Protein AF-A0A9D9VBX8-F1 (afdb_monomer)

Secondary structure (DSSP, 8-state):
--HHHHHHHHHHHHHS-SSS------S-SSS--------S--SSPP--SEEEEEEEE-SS-EEEEEEE-STTHHHHHHHHHHHHHHHHHHHHTT--S-SSSSSPP------HHHHHHHHHHHHHGGGGTT-GGGGGT--S-HHHHHHHHHH-TTBTHHHHTT---

Structure (mmCIF, N/CA/C/O backbone):
data_AF-A0A9D9VBX8-F1
#
_entry.id   AF-A0A9D9VBX8-F1
#
loop_
_atom_site.group_PDB
_atom_site.id
_atom_site.type_symbol
_atom_site.label_atom_id
_atom_site.label_alt_id
_atom_site.label_comp_id
_atom_site.label_asym_id
_atom_site.label_entity_id
_atom_site.label_seq_id
_atom_site.pdbx_PDB_ins_code
_atom_site.Cartn_x
_atom_site.Cartn_y
_atom_site.Cartn_z
_atom_site.occupancy
_atom_site.B_iso_or_equiv
_atom_site.auth_seq_id
_atom_site.auth_comp_id
_atom_site.auth_asym_id
_atom_site.auth_atom_id
_atom_site.pdbx_PDB_model_num
ATOM 1 N N . MET A 1 1 ? 9.592 11.885 4.221 1.00 87.56 1 MET A N 1
ATOM 2 C CA . MET A 1 1 ? 9.246 10.572 4.773 1.00 87.56 1 MET A CA 1
ATOM 3 C C . MET A 1 1 ? 10.537 9.804 4.942 1.00 87.56 1 MET A C 1
ATOM 5 O O . MET A 1 1 ? 11.289 9.717 3.974 1.00 87.56 1 MET A O 1
ATOM 9 N N . ASP A 1 2 ? 10.828 9.349 6.150 1.00 92.25 2 ASP A N 1
ATOM 10 C CA . ASP A 1 2 ? 12.001 8.529 6.468 1.00 92.25 2 ASP A CA 1
ATOM 11 C C . ASP A 1 2 ? 11.622 7.046 6.664 1.00 92.25 2 ASP A C 1
ATOM 13 O O . ASP A 1 2 ? 10.473 6.652 6.462 1.00 92.25 2 ASP A O 1
ATOM 17 N N . ASP A 1 3 ? 12.593 6.194 6.999 1.00 91.50 3 ASP A N 1
ATOM 18 C CA . ASP A 1 3 ? 12.355 4.757 7.199 1.00 91.50 3 ASP A CA 1
ATOM 19 C C . ASP A 1 3 ? 11.462 4.466 8.411 1.00 91.50 3 ASP A C 1
ATOM 21 O O . ASP A 1 3 ? 10.695 3.505 8.387 1.00 91.50 3 ASP A O 1
ATOM 25 N N . GLU A 1 4 ? 11.503 5.302 9.451 1.00 91.25 4 GLU A N 1
ATOM 26 C CA . GLU A 1 4 ? 10.631 5.148 10.616 1.00 91.25 4 GLU A CA 1
ATOM 27 C C . GLU A 1 4 ? 9.171 5.400 10.229 1.00 91.25 4 GLU A C 1
ATOM 29 O O . GLU A 1 4 ? 8.286 4.655 10.649 1.00 91.25 4 GLU A O 1
ATOM 34 N N . ASP A 1 5 ? 8.918 6.384 9.366 1.00 93.56 5 ASP A N 1
ATOM 35 C CA . ASP A 1 5 ? 7.583 6.624 8.823 1.00 93.56 5 ASP A CA 1
ATOM 36 C C . ASP A 1 5 ? 7.080 5.433 7.993 1.00 93.56 5 ASP A C 1
ATOM 38 O O . ASP A 1 5 ? 5.912 5.058 8.086 1.00 93.56 5 ASP A O 1
ATOM 42 N N . ARG A 1 6 ? 7.954 4.802 7.195 1.00 93.88 6 ARG A N 1
ATOM 43 C CA . ARG A 1 6 ? 7.593 3.620 6.392 1.00 93.88 6 ARG A CA 1
ATOM 44 C C . ARG A 1 6 ? 7.280 2.418 7.277 1.00 93.88 6 ARG A C 1
ATOM 46 O O . ARG A 1 6 ? 6.248 1.776 7.083 1.00 93.88 6 ARG A O 1
ATOM 53 N N . ILE A 1 7 ? 8.118 2.156 8.282 1.00 92.19 7 ILE A N 1
ATOM 54 C CA . ILE A 1 7 ? 7.865 1.129 9.305 1.00 92.19 7 ILE A CA 1
ATOM 55 C C . ILE A 1 7 ? 6.531 1.409 9.988 1.00 92.19 7 ILE A C 1
ATOM 57 O O . ILE A 1 7 ? 5.706 0.508 10.143 1.00 92.19 7 ILE A O 1
ATOM 61 N N . ARG A 1 8 ? 6.288 2.671 10.350 1.00 91.62 8 ARG A N 1
ATOM 62 C CA . ARG A 1 8 ? 5.045 3.082 10.982 1.00 91.62 8 ARG A CA 1
ATOM 63 C C . ARG A 1 8 ? 3.836 2.832 10.087 1.00 91.62 8 ARG A C 1
ATOM 65 O O . ARG A 1 8 ? 2.837 2.306 10.566 1.00 91.62 8 ARG A O 1
ATOM 72 N N . PHE A 1 9 ? 3.921 3.174 8.807 1.00 94.94 9 PHE A N 1
ATOM 73 C CA . PHE A 1 9 ? 2.839 2.930 7.861 1.00 94.94 9 PHE A CA 1
ATOM 74 C C . PHE A 1 9 ? 2.513 1.437 7.755 1.00 94.94 9 PHE A C 1
ATOM 76 O O . PHE A 1 9 ? 1.346 1.059 7.827 1.00 94.94 9 PHE A O 1
ATOM 83 N N . ILE A 1 10 ? 3.530 0.576 7.637 1.00 93.50 10 ILE A N 1
ATOM 84 C CA . ILE A 1 10 ? 3.317 -0.873 7.522 1.00 93.50 10 ILE A CA 1
ATOM 85 C C . ILE A 1 10 ? 2.761 -1.455 8.825 1.00 93.50 10 ILE A C 1
ATOM 87 O O . ILE A 1 10 ? 1.826 -2.248 8.788 1.00 93.50 10 ILE A O 1
ATOM 91 N N . HIS A 1 11 ? 3.264 -1.016 9.978 1.00 90.69 11 HIS A N 1
ATOM 92 C CA . HIS A 1 11 ? 2.668 -1.326 11.279 1.00 90.69 11 HIS A CA 1
ATOM 93 C C . HIS A 1 11 ? 1.169 -0.979 11.298 1.00 90.69 11 HIS A C 1
ATOM 95 O O . HIS A 1 11 ? 0.328 -1.788 11.698 1.00 90.69 11 HIS A O 1
ATOM 101 N N . ASP A 1 12 ? 0.830 0.219 10.826 1.00 93.50 12 ASP A N 1
ATOM 102 C CA . ASP A 1 12 ? -0.525 0.756 10.812 1.00 93.50 12 ASP A CA 1
ATOM 103 C C . ASP A 1 12 ? -1.456 -0.012 9.849 1.00 93.50 12 ASP A C 1
ATOM 105 O O . ASP A 1 12 ? -2.651 -0.120 10.139 1.00 93.50 12 ASP A O 1
ATOM 109 N N . LEU A 1 13 ? -0.932 -0.645 8.783 1.00 94.69 13 LEU A N 1
ATOM 110 C CA . LEU A 1 13 ? -1.700 -1.580 7.941 1.00 94.69 13 LEU A CA 1
ATOM 111 C C . LEU A 1 13 ? -2.291 -2.729 8.760 1.00 94.69 13 LEU A C 1
ATOM 113 O O . LEU A 1 13 ? -3.426 -3.134 8.526 1.00 94.69 13 LEU A O 1
ATOM 117 N N . TYR A 1 14 ? -1.543 -3.252 9.728 1.00 90.44 14 TYR A N 1
ATOM 118 C CA . TYR A 1 14 ? -2.025 -4.337 10.571 1.00 90.44 14 TYR A CA 1
ATOM 119 C C . TYR A 1 14 ? -2.795 -3.811 11.771 1.00 90.44 14 TYR A C 1
ATOM 121 O O . TYR A 1 14 ? -3.808 -4.397 12.137 1.00 90.44 14 TYR A O 1
ATOM 129 N N . GLU A 1 15 ? -2.335 -2.743 12.412 1.00 89.25 15 GLU A N 1
ATOM 130 C CA . GLU A 1 15 ? -2.936 -2.251 13.652 1.00 89.25 15 GLU A CA 1
ATOM 131 C C . GLU A 1 15 ? -4.320 -1.631 13.458 1.00 89.25 15 GLU A C 1
ATOM 133 O O . GLU A 1 15 ? -5.202 -1.808 14.301 1.00 89.25 15 GLU A O 1
ATOM 138 N N . PHE A 1 16 ? -4.546 -0.958 12.330 1.00 92.69 16 PHE A N 1
ATOM 139 C CA . PHE A 1 16 ? -5.855 -0.396 12.008 1.00 92.69 16 PHE A CA 1
ATOM 140 C C . PHE A 1 16 ? -6.794 -1.378 11.300 1.00 92.69 16 PHE A C 1
ATOM 142 O O . PHE A 1 16 ? -7.975 -1.062 11.143 1.00 92.69 16 PHE A O 1
ATOM 149 N N . ASN A 1 17 ? -6.314 -2.571 10.936 1.00 94.94 17 ASN A N 1
ATOM 150 C CA . ASN A 1 17 ? -7.115 -3.653 10.367 1.00 94.94 17 ASN A CA 1
ATOM 151 C C . ASN A 1 17 ? -7.777 -4.517 11.454 1.00 94.94 17 ASN A C 1
ATOM 153 O O . ASN A 1 17 ? -7.492 -5.701 11.605 1.00 94.94 17 ASN A O 1
ATOM 157 N N . ASP A 1 18 ? -8.654 -3.897 12.231 1.00 92.06 18 ASP A N 1
ATOM 158 C CA . ASP A 1 18 ? -9.450 -4.543 13.277 1.00 92.06 18 ASP A CA 1
ATOM 159 C C . ASP A 1 18 ? -10.774 -3.779 13.387 1.00 92.06 18 ASP A C 1
ATOM 161 O O . ASP A 1 18 ? -10.773 -2.557 13.238 1.00 92.06 18 ASP A O 1
ATOM 165 N N . LEU A 1 19 ? -11.898 -4.439 13.639 1.00 89.00 19 LEU A N 1
ATOM 166 C CA . LEU A 1 19 ? -13.174 -3.782 13.928 1.00 89.00 19 LEU A CA 1
ATOM 167 C C . LEU A 1 19 ? -13.087 -2.985 15.233 1.00 89.00 19 LEU A C 1
ATOM 169 O O . LEU A 1 19 ? -13.628 -1.883 15.341 1.00 89.00 19 LEU A O 1
ATOM 173 N N . ASN A 1 20 ? -12.323 -3.487 16.201 1.00 86.88 20 ASN A N 1
ATOM 174 C CA . ASN A 1 20 ? -12.179 -2.849 17.497 1.00 86.88 20 ASN A CA 1
ATOM 175 C C . ASN A 1 20 ? -11.355 -1.550 17.408 1.00 86.88 20 ASN A C 1
ATOM 177 O O . ASN A 1 20 ? -10.405 -1.444 16.613 1.00 86.88 20 ASN A O 1
ATOM 181 N N . PRO A 1 21 ? -11.666 -0.537 18.239 1.00 80.75 21 PRO A N 1
ATOM 182 C CA . PRO A 1 21 ? -10.836 0.652 18.362 1.00 80.75 21 PRO A CA 1
ATOM 183 C C . PRO A 1 21 ? -9.400 0.296 18.746 1.00 80.75 21 PRO A C 1
ATOM 185 O O . PRO A 1 21 ? -9.149 -0.590 19.563 1.00 80.75 21 PRO A O 1
ATOM 188 N N . VAL A 1 22 ? -8.447 1.025 18.175 1.00 74.00 22 VAL A N 1
ATOM 189 C CA . VAL A 1 22 ? -7.053 0.939 18.600 1.00 74.00 22 VAL A CA 1
ATOM 190 C C . VAL A 1 22 ? -6.903 1.752 19.881 1.00 74.00 22 VAL A C 1
ATOM 192 O O . VAL A 1 22 ? -7.081 2.970 19.862 1.00 74.00 22 VAL A O 1
ATOM 195 N N . LEU A 1 23 ? -6.616 1.087 21.003 1.00 64.69 23 LEU A N 1
ATOM 196 C CA . LEU A 1 23 ? -6.345 1.771 22.267 1.00 64.69 23 LEU A CA 1
ATOM 197 C C . LEU A 1 23 ? -5.029 2.548 22.154 1.00 64.69 23 LEU A C 1
ATOM 199 O O . LEU A 1 23 ? -4.056 2.034 21.609 1.00 64.69 23 LEU A O 1
ATOM 203 N N . ASN A 1 24 ? -5.047 3.791 22.650 1.00 52.59 24 ASN A N 1
ATOM 204 C CA . ASN A 1 24 ? -3.992 4.806 22.563 1.00 52.59 24 ASN A CA 1
ATOM 205 C C . ASN A 1 24 ? -2.590 4.250 22.293 1.00 52.59 24 ASN A C 1
ATOM 207 O O . ASN A 1 24 ? -1.892 3.791 23.199 1.00 52.59 24 ASN A O 1
ATOM 211 N N . LEU A 1 25 ? -2.147 4.405 21.046 1.00 53.97 25 LEU A N 1
ATOM 212 C CA . LEU A 1 25 ? -0.828 3.995 20.581 1.00 53.97 25 LEU A CA 1
ATOM 213 C C . LEU A 1 25 ? 0.273 4.988 21.004 1.00 53.97 25 LEU A C 1
ATOM 215 O O . LEU A 1 25 ? 1.129 5.383 20.219 1.00 53.97 25 LEU A O 1
ATOM 219 N N . GLY A 1 26 ? 0.233 5.428 22.265 1.00 50.28 26 GLY A N 1
ATOM 220 C CA . GLY A 1 26 ? 1.316 6.179 22.906 1.00 50.28 26 GLY A CA 1
ATOM 221 C C . GLY A 1 26 ? 2.549 5.314 23.191 1.00 50.28 26 GLY A C 1
ATOM 222 O O . GLY A 1 26 ? 3.574 5.828 23.630 1.00 50.28 26 GLY A O 1
ATOM 223 N N . LEU A 1 27 ? 2.469 4.007 22.933 1.00 46.97 27 LEU A N 1
ATOM 224 C CA . LEU A 1 27 ? 3.557 3.057 23.087 1.00 46.97 27 LEU A CA 1
ATOM 225 C C . LEU A 1 27 ? 3.787 2.265 21.799 1.00 46.97 27 LEU A C 1
ATOM 227 O O . LEU A 1 27 ? 2.844 1.787 21.181 1.00 46.97 27 LEU A O 1
ATOM 231 N N . SER A 1 28 ? 5.077 2.059 21.513 1.00 44.84 28 SER A N 1
ATOM 232 C CA . SER A 1 28 ? 5.653 0.932 20.760 1.00 44.84 28 SER A CA 1
ATOM 233 C C . SER A 1 28 ? 6.408 1.259 19.461 1.00 44.84 28 SER A C 1
ATOM 235 O O . SER A 1 28 ? 6.349 0.501 18.504 1.00 44.84 28 SER A O 1
ATOM 237 N N . LEU A 1 29 ? 7.218 2.323 19.454 1.00 46.59 29 LEU A N 1
ATOM 238 C CA . LEU A 1 29 ? 8.481 2.345 18.682 1.00 46.59 29 LEU A CA 1
ATOM 239 C C . LEU A 1 29 ? 9.720 2.399 19.602 1.00 46.59 29 LEU A C 1
ATOM 241 O O . LEU A 1 29 ? 10.843 2.595 19.154 1.00 46.59 29 LEU A O 1
ATOM 245 N N . LYS A 1 30 ? 9.542 2.194 20.919 1.00 44.09 30 LYS A N 1
ATOM 246 C CA . LYS A 1 30 ? 10.664 2.093 21.874 1.00 44.09 30 LYS A CA 1
ATOM 247 C C . LYS A 1 30 ? 11.434 0.771 21.772 1.00 44.09 30 LYS A C 1
ATOM 249 O O . LYS A 1 30 ? 12.547 0.697 22.286 1.00 44.09 30 LYS A O 1
ATOM 254 N N . ASN A 1 31 ? 10.884 -0.236 21.095 1.00 42.62 31 ASN A N 1
ATOM 255 C CA . ASN A 1 31 ? 11.615 -1.452 20.765 1.00 42.62 31 ASN A CA 1
ATOM 256 C C . ASN A 1 31 ? 12.238 -1.285 19.378 1.00 42.62 31 ASN A C 1
ATOM 258 O O . ASN A 1 31 ? 11.535 -1.270 18.374 1.00 42.62 31 ASN A O 1
ATOM 262 N N . LYS A 1 32 ? 13.567 -1.154 19.349 1.00 41.72 32 LYS A N 1
ATOM 263 C CA . LYS A 1 32 ? 14.425 -1.117 18.154 1.00 41.72 32 LYS A CA 1
ATOM 264 C C . LYS A 1 32 ? 14.477 -2.480 17.438 1.00 41.72 32 LYS A C 1
ATOM 266 O O . LYS A 1 32 ? 15.559 -2.993 17.167 1.00 41.72 32 LYS A O 1
ATOM 271 N N . SER A 1 33 ? 13.339 -3.124 17.196 1.00 45.56 33 SER A N 1
ATOM 272 C CA . SER A 1 33 ? 13.294 -4.283 16.308 1.00 45.56 33 SER A CA 1
ATOM 273 C C . SER A 1 33 ? 13.133 -3.775 14.881 1.00 45.56 33 SER A C 1
ATOM 275 O O . SER A 1 33 ? 12.126 -3.153 14.564 1.00 45.56 33 SER A O 1
ATOM 277 N N . ASN A 1 34 ? 14.109 -4.066 14.022 1.00 45.59 34 ASN A N 1
ATOM 278 C CA . ASN A 1 34 ? 14.049 -3.797 12.579 1.00 45.59 34 ASN A CA 1
ATOM 279 C C . ASN A 1 34 ? 13.088 -4.749 11.834 1.00 45.59 34 ASN A C 1
ATOM 281 O O . ASN A 1 34 ? 13.112 -4.797 10.609 1.00 45.59 34 ASN A O 1
ATOM 285 N N . GLU A 1 35 ? 12.294 -5.540 12.557 1.00 47.59 35 GLU A N 1
ATOM 286 C CA . GLU A 1 35 ? 11.350 -6.496 11.985 1.00 47.59 35 GLU A CA 1
ATOM 287 C C . GLU A 1 35 ? 10.011 -5.815 11.711 1.00 47.59 35 GLU A C 1
ATOM 289 O O . GLU A 1 35 ? 9.412 -5.204 12.601 1.00 47.59 35 GLU A O 1
ATOM 294 N N . VAL A 1 36 ? 9.508 -5.980 10.491 1.00 43.84 36 VAL A N 1
ATOM 295 C CA . VAL A 1 36 ? 8.173 -5.549 10.075 1.00 43.84 36 VAL A CA 1
ATOM 296 C C . VAL A 1 36 ? 7.161 -6.620 10.514 1.00 43.84 36 VAL A C 1
ATOM 298 O O . VAL A 1 36 ? 6.533 -7.305 9.716 1.00 43.84 36 VAL A O 1
ATOM 301 N N . GLY A 1 37 ? 7.054 -6.832 11.828 1.00 47.47 37 GLY A N 1
ATOM 302 C CA . GLY A 1 37 ? 6.212 -7.862 12.446 1.00 47.47 37 GLY A CA 1
ATOM 303 C C . GLY A 1 37 ? 5.028 -7.296 13.234 1.00 47.47 37 GLY A C 1
ATOM 304 O O . GLY A 1 37 ? 5.060 -6.159 13.703 1.00 47.47 37 GLY A O 1
ATOM 305 N N . LEU A 1 38 ? 3.978 -8.113 13.400 1.00 43.59 38 LEU A N 1
ATOM 306 C CA . LEU A 1 38 ? 2.768 -7.786 14.168 1.00 43.59 38 LEU A CA 1
ATOM 307 C C . LEU A 1 38 ? 3.123 -7.261 15.578 1.00 43.59 38 LEU A C 1
ATOM 309 O O . LEU A 1 38 ? 3.822 -7.957 16.321 1.00 43.59 38 LEU A O 1
ATOM 313 N N . PRO A 1 39 ? 2.632 -6.083 15.999 1.00 45.16 39 PRO A N 1
ATOM 314 C CA . PRO A 1 39 ? 2.964 -5.529 17.302 1.00 45.16 39 PRO A CA 1
ATOM 315 C C . PRO A 1 39 ? 2.188 -6.267 18.396 1.00 45.16 39 PRO A C 1
ATOM 317 O O . PRO A 1 39 ? 0.987 -6.490 18.280 1.00 45.16 39 PRO A O 1
ATOM 320 N N . TYR A 1 40 ? 2.913 -6.620 19.457 1.00 47.50 40 TYR A N 1
ATOM 321 C CA . TYR A 1 40 ? 2.479 -6.797 20.848 1.00 47.50 40 TYR A CA 1
ATOM 322 C C . TYR A 1 40 ? 1.058 -7.351 21.109 1.00 47.50 40 TYR A C 1
ATOM 324 O O . TYR A 1 40 ? 0.056 -6.655 20.979 1.00 47.50 40 TYR A O 1
ATOM 332 N N . PHE A 1 41 ? 1.014 -8.597 21.600 1.00 44.38 41 PHE A N 1
ATOM 333 C CA . PHE A 1 41 ? -0.099 -9.306 22.251 1.00 44.38 41 PHE A CA 1
ATOM 334 C C . PHE A 1 41 ? -1.332 -8.452 22.617 1.00 44.38 41 PHE A C 1
ATOM 336 O O . PHE A 1 41 ? -1.506 -8.026 23.763 1.00 44.38 41 PHE A O 1
ATOM 343 N N . ARG A 1 42 ? -2.265 -8.290 21.670 1.00 51.97 42 ARG A N 1
ATOM 344 C CA . ARG A 1 42 ? -3.663 -8.022 22.021 1.00 51.97 42 ARG A CA 1
ATOM 345 C C . ARG A 1 42 ? -4.236 -9.289 22.648 1.00 51.97 42 ARG A C 1
ATOM 347 O O . ARG A 1 42 ? -4.164 -10.369 22.073 1.00 51.97 42 ARG A O 1
ATOM 354 N N . LYS A 1 43 ? -4.812 -9.144 23.842 1.00 51.41 43 LYS A N 1
ATOM 355 C CA . LYS A 1 43 ? -5.425 -10.243 24.609 1.00 51.41 43 LYS A CA 1
ATOM 356 C C . LYS A 1 43 ? -6.697 -10.795 23.942 1.00 51.41 43 LYS A C 1
ATOM 358 O O . LYS A 1 43 ? -7.120 -11.900 24.260 1.00 51.41 43 LYS A O 1
ATOM 363 N N . ASN A 1 44 ? -7.277 -10.032 23.014 1.00 63.44 44 ASN A N 1
ATOM 364 C CA . ASN A 1 44 ? -8.495 -10.375 22.290 1.00 63.44 44 ASN A CA 1
ATOM 365 C C . ASN A 1 44 ? -8.172 -10.833 20.864 1.00 63.44 44 ASN A C 1
ATOM 367 O O . ASN A 1 44 ? -7.242 -10.326 20.233 1.00 63.44 44 ASN A O 1
ATOM 371 N N . LYS A 1 45 ? -8.975 -11.770 20.351 1.00 74.69 45 LYS A N 1
ATOM 372 C CA . LYS A 1 45 ? -8.937 -12.194 18.949 1.00 74.69 45 LYS A CA 1
ATOM 373 C C . LYS A 1 45 ? -9.190 -10.976 18.054 1.00 74.69 45 LYS A C 1
ATOM 375 O O . LYS A 1 45 ? -10.140 -10.238 18.293 1.00 74.69 45 LYS A O 1
ATOM 380 N N . ARG A 1 46 ? -8.342 -10.770 17.043 1.00 79.94 46 ARG A N 1
ATOM 381 C CA . ARG A 1 46 ? -8.549 -9.713 16.047 1.00 79.94 46 ARG A CA 1
ATOM 382 C C . ARG A 1 46 ? -9.750 -10.040 15.174 1.00 79.94 46 ARG A C 1
ATOM 384 O O . ARG A 1 46 ? -9.877 -11.166 14.688 1.00 79.94 46 ARG A O 1
ATOM 391 N N . GLU A 1 47 ? -10.584 -9.040 14.946 1.00 90.00 47 GLU A N 1
ATOM 392 C CA . GLU A 1 47 ? -11.686 -9.114 13.995 1.00 90.00 47 GLU A CA 1
ATOM 393 C C . GLU A 1 47 ? -11.333 -8.237 12.798 1.00 90.00 47 GLU A C 1
ATOM 395 O O . GLU A 1 47 ? -11.559 -7.032 12.810 1.00 90.00 47 GLU A O 1
ATOM 400 N N . ASN A 1 48 ? -10.687 -8.822 11.791 1.00 94.00 48 ASN A N 1
ATOM 401 C CA . ASN A 1 48 ? -10.158 -8.051 10.669 1.00 94.00 48 ASN A CA 1
ATOM 402 C C . A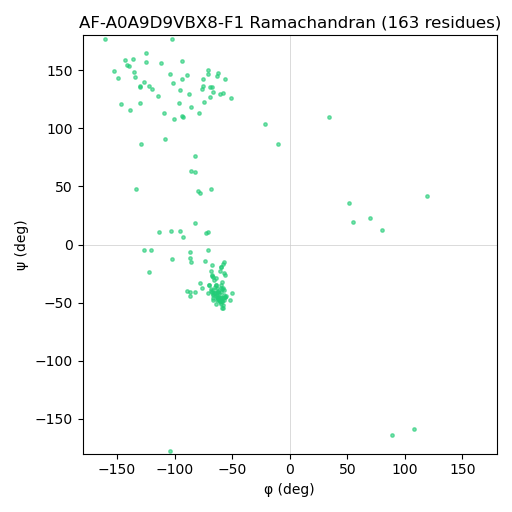SN A 1 48 ? -11.284 -7.356 9.885 1.00 94.00 48 ASN A C 1
ATOM 404 O O . ASN A 1 48 ? -12.364 -7.910 9.700 1.00 94.00 48 ASN A O 1
ATOM 408 N N . LEU A 1 49 ? -11.000 -6.154 9.382 1.00 96.75 49 LEU A N 1
ATOM 409 C CA . LEU A 1 49 ? -11.879 -5.423 8.462 1.00 96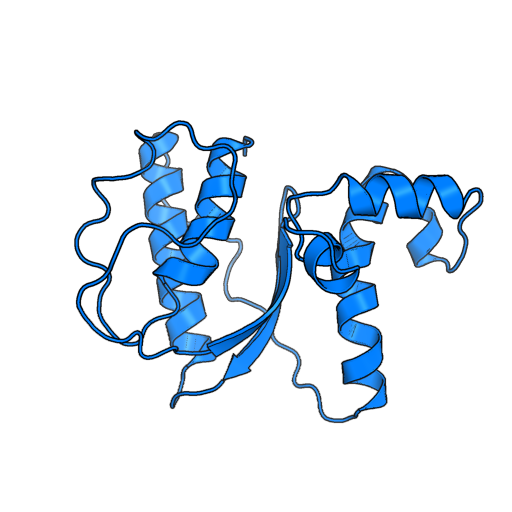.75 49 LEU A CA 1
ATOM 410 C C . LEU A 1 49 ? -11.683 -5.911 7.023 1.00 96.75 49 LEU A C 1
ATOM 412 O O . LEU A 1 49 ? -12.628 -6.069 6.243 1.00 96.75 49 LEU A O 1
ATOM 416 N N . VAL A 1 50 ? -10.419 -6.149 6.676 1.00 97.81 50 VAL A N 1
ATOM 417 C CA . VAL A 1 50 ? -9.978 -6.609 5.365 1.00 97.81 50 VAL A CA 1
ATOM 418 C C . VAL A 1 50 ? -8.931 -7.707 5.505 1.00 97.81 50 VAL A C 1
ATOM 420 O O . VAL A 1 50 ? -8.237 -7.826 6.512 1.00 97.81 50 VAL A O 1
ATOM 423 N N . GLU A 1 51 ? -8.756 -8.491 4.459 1.00 96.88 51 GLU A N 1
ATOM 424 C CA . GLU A 1 51 ? -7.526 -9.241 4.247 1.00 96.88 51 GLU A CA 1
ATOM 425 C C . GLU A 1 51 ? -6.610 -8.442 3.333 1.00 96.88 51 GLU A C 1
ATOM 427 O O . GLU A 1 51 ? -7.046 -7.951 2.290 1.00 96.88 51 GLU A O 1
ATOM 432 N N . ILE A 1 52 ? -5.341 -8.325 3.719 1.00 96.56 52 ILE A N 1
ATOM 433 C CA . ILE A 1 52 ? -4.311 -7.684 2.907 1.00 96.56 52 ILE A CA 1
ATOM 434 C C . ILE A 1 52 ? -3.620 -8.772 2.101 1.00 96.56 52 ILE A C 1
ATOM 436 O O . ILE A 1 52 ? -2.924 -9.613 2.660 1.00 96.56 52 ILE A O 1
ATOM 440 N N . LEU A 1 53 ? -3.850 -8.761 0.791 1.00 96.25 53 LEU A N 1
ATOM 441 C CA . LEU A 1 53 ? -3.301 -9.747 -0.133 1.00 96.25 53 LEU A CA 1
ATOM 442 C C . LEU A 1 53 ? -1.945 -9.297 -0.665 1.00 96.25 53 LEU A C 1
ATOM 444 O O . LEU A 1 53 ? -1.056 -10.123 -0.789 1.00 96.25 53 LEU A O 1
ATOM 448 N N . ALA A 1 54 ? -1.772 -8.012 -0.973 1.00 97.00 54 ALA A N 1
ATOM 449 C CA . ALA A 1 54 ? -0.487 -7.432 -1.355 1.00 97.00 54 ALA A CA 1
ATOM 450 C C . ALA A 1 54 ? -0.445 -5.943 -0.997 1.00 97.00 54 ALA A C 1
ATOM 452 O O . ALA A 1 54 ? -1.464 -5.250 -1.037 1.00 97.00 54 ALA A O 1
ATOM 453 N N . PHE A 1 55 ? 0.742 -5.435 -0.692 1.00 97.75 55 PHE A N 1
ATOM 454 C CA . PHE A 1 55 ? 1.004 -4.011 -0.519 1.00 97.75 55 PHE A CA 1
ATOM 455 C C . PHE A 1 55 ? 2.359 -3.6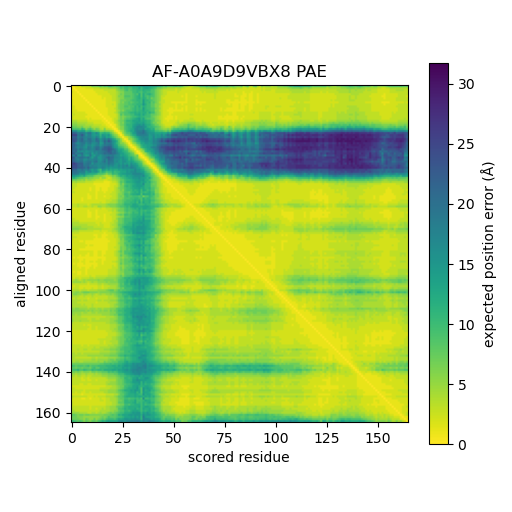02 -1.100 1.00 97.75 55 PHE A C 1
ATOM 457 O O . PHE A 1 55 ? 3.297 -4.405 -1.164 1.00 97.75 55 PHE A O 1
ATOM 464 N N . CYS A 1 56 ? 2.451 -2.326 -1.466 1.00 97.88 56 CYS A N 1
ATOM 465 C CA .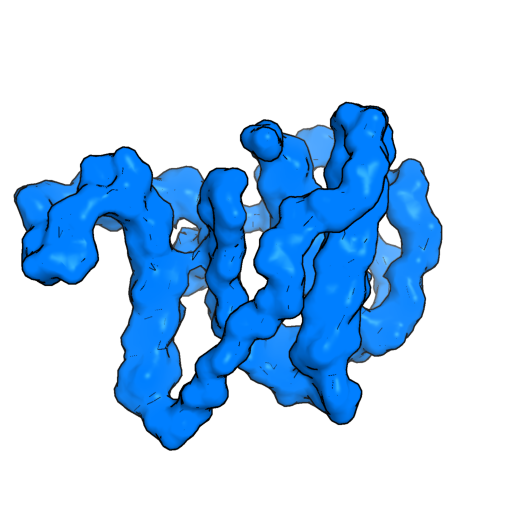 CYS A 1 56 ? 3.692 -1.629 -1.771 1.00 97.88 56 CYS A CA 1
ATOM 466 C C . CYS A 1 56 ? 3.570 -0.161 -1.350 1.00 97.88 56 CYS A C 1
ATOM 468 O O . CYS A 1 56 ? 2.694 0.554 -1.839 1.00 97.88 56 CYS A O 1
ATOM 470 N N . MET A 1 57 ? 4.448 0.292 -0.462 1.00 96.44 57 MET A N 1
ATOM 471 C CA . MET A 1 57 ? 4.577 1.687 -0.049 1.00 96.44 57 MET A CA 1
ATOM 472 C C . MET A 1 57 ? 5.685 2.339 -0.874 1.00 96.44 57 MET A C 1
ATOM 474 O O . MET A 1 57 ? 6.814 1.875 -0.833 1.00 96.44 57 MET A O 1
ATOM 478 N N . MET A 1 58 ? 5.362 3.402 -1.605 1.00 95.44 58 MET A N 1
ATOM 479 C CA . MET A 1 58 ? 6.304 4.236 -2.359 1.00 95.44 58 MET A CA 1
ATOM 480 C C . MET A 1 58 ? 6.565 5.540 -1.588 1.00 95.44 58 MET A C 1
ATOM 482 O O . MET A 1 58 ? 5.933 5.814 -0.569 1.00 95.44 58 MET A O 1
ATOM 486 N N . ASP A 1 59 ? 7.454 6.398 -2.088 1.00 91.44 59 ASP A N 1
ATOM 487 C CA . ASP A 1 59 ? 7.808 7.649 -1.398 1.00 91.44 59 ASP A CA 1
ATOM 488 C C . ASP A 1 59 ? 6.667 8.675 -1.321 1.00 91.44 59 ASP A C 1
ATOM 490 O O . ASP A 1 59 ? 6.620 9.493 -0.403 1.00 91.44 59 ASP A O 1
ATOM 494 N N . ASN A 1 60 ? 5.750 8.647 -2.288 1.00 90.50 60 ASN A N 1
ATOM 495 C CA . ASN A 1 60 ? 4.670 9.627 -2.435 1.00 90.50 60 ASN A CA 1
ATOM 496 C C . ASN A 1 60 ? 3.264 9.009 -2.521 1.00 90.50 60 ASN A C 1
ATOM 498 O O . ASN A 1 60 ? 2.283 9.748 -2.582 1.00 90.50 60 ASN A O 1
ATOM 502 N N . HIS A 1 61 ? 3.145 7.681 -2.556 1.00 95.00 61 HIS A N 1
ATOM 503 C CA . HIS A 1 61 ? 1.868 6.969 -2.614 1.00 95.00 61 HIS A CA 1
ATOM 504 C C . HIS A 1 61 ? 2.038 5.518 -2.156 1.00 95.00 61 HIS A C 1
ATOM 506 O O . HIS A 1 61 ? 3.144 5.071 -1.878 1.00 95.00 61 HIS A O 1
ATOM 512 N N . PHE A 1 62 ? 0.949 4.761 -2.099 1.00 97.00 62 PHE A N 1
ATOM 513 C CA . PHE A 1 62 ? 0.984 3.332 -1.812 1.00 97.00 62 PHE A CA 1
ATOM 514 C C . PHE A 1 62 ? -0.077 2.600 -2.629 1.00 97.00 62 PHE A C 1
ATOM 516 O O . PHE A 1 62 ? -1.060 3.199 -3.069 1.00 97.00 62 PHE A O 1
ATOM 523 N N . HIS A 1 63 ? 0.121 1.298 -2.806 1.00 97.81 63 HIS A N 1
ATOM 524 C CA . HIS A 1 63 ? -0.818 0.391 -3.458 1.00 97.81 63 HIS A CA 1
ATOM 525 C C . HIS A 1 63 ? -1.187 -0.733 -2.504 1.00 97.81 63 HIS A C 1
ATOM 527 O O . HIS A 1 63 ? -0.308 -1.299 -1.855 1.00 97.81 63 HIS A O 1
ATOM 533 N N . LEU A 1 64 ? -2.476 -1.065 -2.449 1.00 97.94 64 LEU A N 1
ATOM 534 C CA . LEU A 1 64 ? -3.011 -2.165 -1.655 1.00 97.94 64 LEU A CA 1
ATOM 535 C C . LEU A 1 64 ? -3.917 -3.030 -2.527 1.00 97.94 64 LEU A C 1
ATOM 537 O O . LEU A 1 64 ? -4.781 -2.518 -3.237 1.00 97.94 64 LEU A O 1
ATOM 541 N N . MET A 1 65 ? -3.753 -4.340 -2.414 1.00 97.81 65 MET A N 1
ATOM 542 C CA . MET A 1 65 ? -4.709 -5.335 -2.876 1.00 97.81 65 MET A CA 1
ATOM 543 C C . MET A 1 65 ? -5.346 -5.960 -1.645 1.00 97.81 65 MET A C 1
ATOM 545 O O . MET A 1 65 ? -4.669 -6.619 -0.856 1.00 97.81 65 MET A O 1
ATOM 549 N N . ILE A 1 66 ? -6.638 -5.705 -1.461 1.00 97.56 66 ILE A N 1
ATOM 550 C CA . ILE A 1 66 ? -7.369 -6.059 -0.245 1.00 97.56 66 ILE A CA 1
ATOM 551 C C . ILE A 1 66 ? -8.713 -6.693 -0.581 1.00 97.56 66 ILE A C 1
ATOM 553 O O . ILE A 1 66 ? -9.349 -6.336 -1.574 1.00 97.56 66 ILE A O 1
ATOM 557 N N . ARG A 1 67 ? -9.163 -7.604 0.281 1.00 97.00 67 ARG A N 1
ATOM 558 C CA . ARG A 1 67 ? -10.493 -8.220 0.233 1.00 97.00 67 ARG A CA 1
ATOM 559 C C . ARG A 1 67 ? -11.280 -7.802 1.470 1.00 97.00 67 ARG A C 1
ATOM 561 O O . ARG A 1 67 ? -10.784 -7.964 2.579 1.00 97.00 67 ARG A O 1
ATOM 568 N N . SER A 1 68 ? -12.491 -7.272 1.298 1.00 96.12 68 SER A N 1
ATOM 569 C CA . SER A 1 68 ? -13.364 -6.964 2.442 1.00 96.12 68 SER A CA 1
ATOM 570 C C . SER A 1 68 ? -13.791 -8.259 3.128 1.00 96.12 68 SER A C 1
ATOM 572 O O . SER A 1 68 ? -14.241 -9.177 2.444 1.00 96.12 68 SER A O 1
ATOM 574 N N . VAL A 1 69 ? -13.673 -8.323 4.454 1.00 96.75 69 VAL A N 1
ATOM 575 C CA . VAL A 1 69 ? -14.169 -9.457 5.262 1.00 96.75 69 VAL A CA 1
ATOM 576 C C . VAL A 1 69 ? -15.211 -9.041 6.301 1.00 96.75 69 VAL A C 1
ATOM 578 O O . VAL A 1 69 ? -15.814 -9.896 6.943 1.00 96.75 69 VAL A O 1
ATOM 581 N N . SER A 1 70 ? -15.472 -7.739 6.423 1.00 95.06 70 SER A N 1
ATOM 582 C CA . SER A 1 70 ? -16.589 -7.174 7.176 1.00 95.06 70 SER A CA 1
ATOM 583 C C . SER A 1 70 ? -17.437 -6.242 6.303 1.00 95.06 70 SER A C 1
ATOM 585 O O . SER A 1 70 ? -17.016 -5.802 5.222 1.00 95.06 70 SER A O 1
ATOM 587 N N . GLU A 1 71 ? -18.644 -5.929 6.776 1.00 94.12 71 GLU A N 1
ATOM 588 C CA . GLU A 1 71 ? -19.502 -4.915 6.165 1.00 94.12 71 GLU A CA 1
ATOM 589 C C . GLU A 1 71 ? -18.802 -3.548 6.191 1.00 94.12 71 GLU A C 1
ATOM 591 O O . GLU A 1 71 ? -18.280 -3.121 7.220 1.00 94.12 71 GLU A O 1
ATOM 596 N N . ASN A 1 72 ? -18.751 -2.868 5.040 1.00 94.69 72 ASN A N 1
ATOM 597 C CA . ASN A 1 72 ? -18.017 -1.608 4.854 1.00 94.69 72 ASN A CA 1
ATOM 598 C C . ASN A 1 72 ? -16.516 -1.669 5.227 1.00 94.69 72 ASN A C 1
ATOM 600 O O . ASN A 1 72 ? -15.882 -0.623 5.401 1.00 94.69 72 ASN A O 1
ATOM 604 N N . GLY A 1 73 ? -15.930 -2.872 5.294 1.00 96.50 73 GLY A N 1
ATOM 605 C CA . GLY A 1 73 ? -14.587 -3.114 5.825 1.00 96.50 73 GLY A CA 1
ATOM 606 C C . GLY A 1 73 ? -13.485 -2.298 5.156 1.00 96.50 73 GLY A C 1
ATOM 607 O O . GLY A 1 73 ? -12.673 -1.692 5.848 1.00 96.50 73 GLY A O 1
ATOM 608 N N . ILE A 1 74 ? -13.488 -2.192 3.822 1.00 97.00 74 ILE A N 1
ATOM 609 C CA . ILE A 1 74 ? -12.496 -1.388 3.079 1.00 97.00 74 ILE A CA 1
ATOM 610 C C . ILE A 1 74 ? -12.569 0.093 3.466 1.00 97.00 74 ILE A C 1
ATOM 612 O O . ILE A 1 74 ? -11.544 0.714 3.741 1.00 97.00 74 ILE A O 1
ATOM 616 N N . THR A 1 75 ? -13.773 0.666 3.494 1.00 96.25 75 THR A N 1
ATOM 617 C CA . THR A 1 75 ? -13.977 2.082 3.826 1.00 96.25 75 THR A CA 1
ATOM 618 C C . THR A 1 75 ? -13.509 2.375 5.244 1.00 96.25 75 THR A C 1
ATOM 620 O O . THR A 1 75 ? -12.783 3.344 5.468 1.00 96.25 75 THR A O 1
ATOM 623 N N . GLU A 1 76 ? -13.888 1.519 6.191 1.00 96.12 76 GLU A N 1
ATOM 624 C CA . GLU A 1 76 ? -13.520 1.666 7.595 1.00 96.12 76 GLU A CA 1
ATOM 625 C C . GLU A 1 76 ? -12.013 1.482 7.808 1.00 96.12 76 GLU A C 1
ATOM 627 O O . GLU A 1 76 ? -11.377 2.292 8.485 1.00 96.12 76 GLU A O 1
ATOM 632 N N . PHE A 1 77 ? -11.413 0.486 7.157 1.00 97.31 77 PHE A N 1
ATOM 633 C CA . PHE A 1 77 ? -9.975 0.248 7.195 1.00 97.31 77 PHE A CA 1
ATOM 634 C C . PHE A 1 77 ? -9.191 1.456 6.670 1.00 97.31 77 PHE A C 1
ATOM 636 O O . PHE A 1 77 ? -8.321 1.983 7.366 1.00 97.31 77 PHE A O 1
ATOM 643 N N . MET A 1 78 ? -9.546 1.958 5.483 1.00 97.44 78 MET A N 1
ATOM 644 C CA . MET A 1 78 ? -8.885 3.117 4.879 1.00 97.44 78 MET A CA 1
ATOM 645 C C . MET A 1 78 ? -9.072 4.390 5.707 1.00 97.44 78 MET A C 1
ATOM 647 O O . MET A 1 78 ? -8.154 5.208 5.789 1.00 97.44 78 MET A O 1
ATOM 651 N N . ARG A 1 79 ? -10.231 4.557 6.357 1.00 95.56 79 ARG A N 1
ATOM 652 C CA . ARG A 1 79 ? -10.483 5.663 7.286 1.00 95.56 79 ARG A CA 1
ATOM 653 C C . ARG A 1 79 ? -9.554 5.580 8.496 1.00 95.56 79 ARG A C 1
ATOM 655 O O . ARG A 1 79 ? -8.880 6.560 8.803 1.00 95.56 79 ARG A O 1
ATOM 662 N N . LYS A 1 80 ? -9.483 4.422 9.161 1.00 95.00 80 LYS A N 1
ATOM 663 C CA . LYS A 1 80 ? -8.636 4.220 10.348 1.00 95.00 80 LYS A CA 1
ATOM 664 C C . LYS A 1 80 ? -7.152 4.385 10.017 1.00 95.00 80 LYS A C 1
ATOM 666 O O . LYS A 1 80 ? -6.479 5.158 10.696 1.00 95.00 80 LYS A O 1
ATOM 671 N N . LEU A 1 81 ? -6.678 3.745 8.946 1.00 96.06 81 LEU A N 1
ATOM 672 C CA . LEU A 1 81 ? -5.305 3.870 8.452 1.00 96.06 81 LEU A CA 1
ATOM 673 C C . LEU A 1 81 ? -4.961 5.325 8.116 1.00 96.06 81 LEU A C 1
ATOM 675 O O . LEU A 1 81 ? -3.975 5.868 8.612 1.00 96.06 81 LEU A O 1
ATOM 679 N N . GLY A 1 82 ? -5.802 5.975 7.308 1.00 95.44 82 GLY A N 1
ATOM 680 C CA . GLY A 1 82 ? -5.573 7.339 6.847 1.00 95.44 82 GLY A CA 1
ATOM 681 C C . GLY A 1 82 ? -5.528 8.347 7.994 1.00 95.44 82 GLY A C 1
ATOM 682 O O . GLY A 1 82 ? -4.606 9.162 8.066 1.00 95.44 82 GLY A O 1
ATOM 683 N N . THR A 1 83 ? -6.490 8.278 8.918 1.00 93.69 83 THR A N 1
ATOM 684 C CA . THR A 1 83 ? -6.535 9.155 10.096 1.00 93.69 83 THR A CA 1
ATOM 685 C C . THR A 1 83 ? -5.373 8.878 11.045 1.00 93.69 83 THR A C 1
ATOM 687 O O . THR A 1 83 ? -4.701 9.816 11.470 1.00 93.69 83 THR A O 1
ATOM 690 N N . GLY A 1 84 ? -5.110 7.609 11.361 1.00 92.75 84 GLY A N 1
ATOM 691 C CA . GLY A 1 84 ? -4.051 7.218 12.286 1.00 92.75 84 GLY A CA 1
ATOM 692 C C . GLY A 1 84 ? -2.667 7.650 11.811 1.00 92.75 84 GLY A C 1
ATOM 693 O O . GLY A 1 84 ? -1.944 8.317 12.555 1.00 92.75 84 GLY A O 1
ATOM 694 N N . TYR A 1 85 ? -2.341 7.360 10.551 1.00 94.75 85 TYR A N 1
ATOM 695 C CA . TYR A 1 85 ? -1.052 7.724 9.971 1.00 94.75 85 TYR A CA 1
ATOM 696 C C . TYR A 1 85 ? -0.896 9.241 9.801 1.00 94.75 85 TYR A C 1
ATOM 698 O O . TYR A 1 85 ? 0.154 9.791 10.125 1.00 94.75 85 TYR A O 1
ATOM 706 N N . THR A 1 86 ? -1.956 9.949 9.384 1.00 95.25 86 THR A N 1
ATOM 707 C CA . THR A 1 86 ? -1.941 11.423 9.308 1.00 95.25 86 THR A CA 1
ATOM 708 C C . THR A 1 86 ? -1.670 12.044 10.677 1.00 95.25 86 THR A C 1
ATOM 710 O O . THR A 1 86 ? -0.833 12.935 10.783 1.00 95.25 86 THR A O 1
ATOM 713 N N . ASN A 1 87 ? -2.329 11.556 11.733 1.00 93.19 87 ASN A N 1
ATOM 714 C CA . ASN A 1 87 ? -2.128 12.057 13.093 1.00 93.19 87 ASN A CA 1
ATOM 715 C C . ASN A 1 87 ? -0.697 11.814 13.588 1.00 93.19 87 ASN A C 1
ATOM 717 O O . ASN A 1 87 ? -0.097 12.716 14.171 1.00 93.19 87 ASN A O 1
ATOM 721 N N . TYR A 1 88 ? -0.142 10.623 13.339 1.00 93.31 88 TYR A N 1
ATOM 722 C CA . TYR A 1 88 ? 1.260 10.317 13.634 1.00 93.31 88 TYR A CA 1
ATOM 723 C C . TYR A 1 88 ? 2.203 11.284 12.911 1.00 93.31 88 TYR A C 1
ATOM 725 O O . TYR A 1 88 ? 3.015 11.948 13.554 1.00 93.31 88 TYR A O 1
ATOM 733 N N . PHE A 1 89 ? 2.063 11.395 11.589 1.00 94.62 89 PHE A N 1
ATOM 734 C CA . PHE A 1 89 ? 2.973 12.166 10.748 1.00 94.62 89 PHE A CA 1
ATOM 735 C C . PHE A 1 89 ? 2.918 13.656 11.096 1.00 94.62 89 PHE A C 1
ATOM 737 O O . PHE A 1 89 ? 3.947 14.307 11.259 1.00 94.62 89 PHE A O 1
ATOM 744 N N . ASN A 1 90 ? 1.710 14.192 11.284 1.00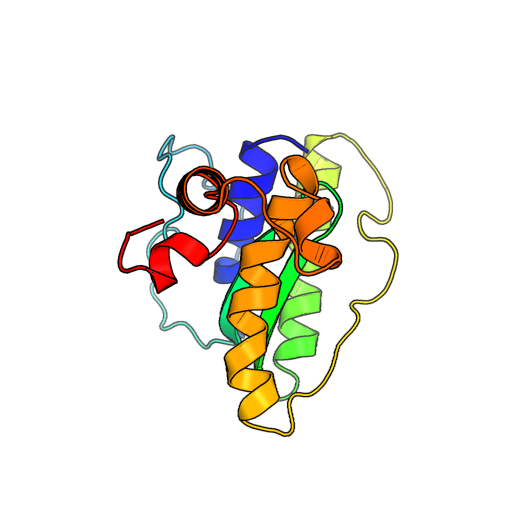 95.50 90 ASN A N 1
ATOM 745 C CA . ASN A 1 90 ? 1.512 15.577 11.692 1.00 95.50 90 ASN A CA 1
ATOM 746 C C . ASN A 1 90 ? 2.123 15.862 13.063 1.00 95.50 90 ASN A C 1
ATOM 748 O O . ASN A 1 90 ? 2.783 16.882 13.229 1.00 95.50 90 ASN A O 1
ATOM 752 N N . LYS A 1 91 ? 1.976 14.941 14.022 1.00 93.44 91 LYS A N 1
ATOM 753 C CA . LYS A 1 91 ? 2.588 15.081 15.345 1.00 93.44 91 LYS A CA 1
ATOM 754 C C . LYS A 1 91 ? 4.117 15.014 15.291 1.00 93.44 91 LYS A C 1
ATOM 756 O O . LYS A 1 91 ? 4.763 15.813 15.956 1.00 93.44 91 LYS A O 1
ATOM 761 N N . LYS A 1 92 ? 4.693 14.078 14.526 1.00 93.88 92 LYS A N 1
ATOM 762 C CA . LYS A 1 92 ? 6.152 13.899 14.400 1.00 93.88 92 LYS A CA 1
ATOM 763 C C . LYS A 1 92 ? 6.825 15.108 13.749 1.00 93.88 92 LYS A C 1
ATOM 765 O O . LYS A 1 92 ? 7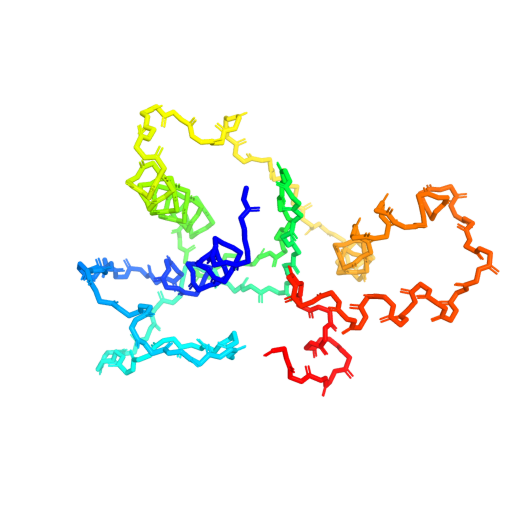.890 15.518 14.191 1.00 93.88 92 LYS A O 1
ATOM 770 N N . TYR A 1 93 ? 6.201 15.666 12.714 1.00 95.62 93 TYR A N 1
ATOM 771 C CA . TYR A 1 93 ? 6.771 16.750 11.911 1.00 95.62 93 TYR A CA 1
ATOM 772 C C . TYR A 1 93 ? 6.181 18.132 12.218 1.00 95.62 93 TYR A C 1
ATOM 774 O O . TYR A 1 93 ? 6.381 19.054 11.431 1.00 95.62 93 TYR A O 1
ATOM 782 N N . GLU A 1 94 ? 5.421 18.269 13.311 1.00 96.00 94 GLU A N 1
ATOM 783 C CA . GLU A 1 94 ? 4.752 19.517 13.719 1.00 96.00 94 GLU A CA 1
ATOM 784 C C . GLU A 1 94 ? 3.918 20.158 12.589 1.00 96.00 94 GLU A C 1
ATOM 786 O O . GLU A 1 94 ? 3.829 21.376 12.433 1.00 96.00 94 GLU A O 1
ATOM 791 N N . ARG A 1 95 ? 3.295 19.313 11.761 1.00 95.94 95 ARG A N 1
ATOM 792 C CA . ARG A 1 95 ? 2.444 19.735 10.645 1.00 95.94 95 ARG A CA 1
ATOM 793 C C . ARG A 1 95 ? 0.986 19.803 11.075 1.00 95.94 95 ARG A C 1
ATOM 795 O O . ARG A 1 95 ? 0.546 19.101 11.978 1.00 95.94 95 ARG A O 1
ATOM 802 N N . ASN A 1 96 ? 0.212 20.588 10.336 1.00 92.69 96 ASN A N 1
ATOM 803 C CA . ASN A 1 96 ? -1.240 20.645 10.452 1.00 92.69 96 ASN A CA 1
ATOM 804 C C . ASN A 1 96 ? -1.895 20.366 9.094 1.00 92.69 96 ASN A C 1
ATOM 806 O O . ASN A 1 96 ? -1.294 20.590 8.042 1.00 92.69 96 ASN A O 1
ATOM 810 N N . GLY A 1 97 ? -3.151 19.919 9.120 1.00 92.50 97 GLY A N 1
ATOM 811 C CA . GLY A 1 97 ? -3.953 19.686 7.919 1.00 92.50 97 GLY A CA 1
ATOM 812 C C . GLY A 1 97 ? -3.816 18.282 7.325 1.00 92.50 97 GLY A C 1
ATOM 813 O O . GLY A 1 97 ? -3.385 17.337 7.987 1.00 92.50 97 GLY A O 1
ATOM 814 N N . ALA A 1 98 ? -4.254 18.137 6.074 1.00 93.31 98 ALA A N 1
ATOM 815 C CA . ALA A 1 98 ? -4.302 16.850 5.390 1.00 93.31 98 ALA A CA 1
ATOM 816 C C . ALA A 1 98 ? -2.905 16.384 4.945 1.00 93.31 98 ALA A C 1
ATOM 818 O O . ALA A 1 98 ? -2.136 17.158 4.374 1.00 93.31 98 ALA A O 1
ATOM 819 N N . LEU A 1 99 ? -2.605 15.099 5.164 1.00 94.62 99 LEU A N 1
ATOM 820 C CA . LEU A 1 99 ? -1.403 14.451 4.632 1.00 94.62 99 LEU A CA 1
ATOM 821 C C . LEU A 1 99 ? -1.631 13.898 3.218 1.00 94.62 99 LEU A C 1
ATOM 823 O O . LEU A 1 99 ? -0.796 14.074 2.336 1.00 94.62 99 LEU A O 1
ATOM 827 N N . PHE A 1 100 ? -2.769 13.235 3.003 1.00 94.25 100 PHE A N 1
ATOM 828 C CA . PHE A 1 100 ? -3.115 12.611 1.727 1.00 94.25 100 PHE A CA 1
ATOM 829 C C . PHE A 1 100 ? -3.852 13.578 0.795 1.00 94.25 100 PHE A C 1
ATOM 831 O O . PHE A 1 100 ? -4.668 14.390 1.231 1.00 94.25 100 PHE A O 1
ATOM 838 N N . GLN A 1 101 ? -3.614 13.440 -0.512 1.00 91.12 101 GLN A N 1
ATOM 839 C CA . GLN A 1 101 ? -4.186 14.288 -1.567 1.00 91.12 101 GLN A CA 1
ATOM 840 C C . GLN A 1 101 ? -5.633 13.899 -1.939 1.00 91.12 101 GLN A C 1
ATOM 842 O O . GLN A 1 101 ? -5.986 13.794 -3.112 1.00 91.12 101 GLN A O 1
ATOM 847 N N . GLY A 1 102 ? -6.484 13.674 -0.936 1.00 90.19 102 GLY A N 1
ATOM 848 C CA . GLY A 1 102 ? -7.903 13.357 -1.108 1.00 90.19 102 GLY A CA 1
ATOM 849 C C . GLY A 1 102 ? -8.270 11.905 -0.800 1.00 90.19 102 GLY A C 1
ATOM 850 O O . GLY A 1 102 ? -7.594 11.214 -0.038 1.00 90.19 102 GLY A O 1
ATOM 851 N N . LYS A 1 103 ? -9.406 11.465 -1.355 1.00 91.00 103 LYS A N 1
ATOM 852 C CA . LYS A 1 103 ? -9.950 10.116 -1.141 1.00 91.00 103 LYS A CA 1
ATOM 853 C C . LYS A 1 103 ? -9.097 9.065 -1.853 1.00 91.00 103 LYS A C 1
ATOM 855 O O . LYS A 1 103 ? -8.530 9.332 -2.913 1.00 91.00 103 LYS A O 1
ATOM 860 N N . PHE A 1 104 ? -9.064 7.853 -1.299 1.00 93.94 104 PHE A N 1
ATOM 861 C CA . PHE A 1 104 ? -8.453 6.716 -1.980 1.00 93.94 104 PHE A CA 1
ATOM 862 C C . PHE A 1 104 ? -9.193 6.413 -3.288 1.00 93.94 104 PHE A C 1
ATOM 864 O O . PHE A 1 104 ? -10.408 6.598 -3.397 1.00 93.94 104 PHE A O 1
ATOM 871 N N . LYS A 1 105 ? -8.450 5.930 -4.283 1.00 95.31 105 LYS A N 1
ATOM 872 C CA . LYS A 1 105 ? -9.017 5.376 -5.515 1.00 95.31 105 LYS A CA 1
ATOM 873 C C . LYS A 1 105 ? -9.150 3.870 -5.344 1.00 95.31 105 LYS A C 1
ATOM 875 O O . LYS A 1 105 ? -8.289 3.247 -4.732 1.00 95.31 105 LYS A O 1
ATOM 880 N N . SER A 1 106 ? -10.220 3.295 -5.878 1.00 94.94 106 SER A N 1
ATOM 881 C CA . SER A 1 106 ? -10.444 1.851 -5.847 1.00 94.94 106 SER A CA 1
ATOM 882 C C . SER A 1 106 ? -10.883 1.355 -7.217 1.00 94.94 106 SER A C 1
ATOM 884 O O . SER A 1 106 ? -11.574 2.061 -7.951 1.00 94.94 106 SER A O 1
ATOM 886 N N . VAL A 1 107 ? -10.435 0.151 -7.562 1.00 95.38 107 VAL A N 1
ATOM 887 C CA . VAL A 1 107 ? -10.816 -0.570 -8.777 1.00 95.38 107 VAL A CA 1
ATOM 888 C C . VAL A 1 107 ? -11.222 -1.970 -8.338 1.00 95.38 107 VAL A C 1
ATOM 890 O O . VAL A 1 107 ? -10.436 -2.659 -7.688 1.00 95.38 107 VAL A O 1
ATOM 893 N N . HIS A 1 108 ? -12.454 -2.372 -8.647 1.00 95.69 108 HIS A N 1
ATOM 894 C CA . HIS A 1 108 ? -12.935 -3.710 -8.322 1.00 95.69 108 HIS A CA 1
ATOM 895 C C . HIS A 1 108 ? -12.324 -4.746 -9.276 1.00 95.69 108 HIS A C 1
ATOM 897 O O . HIS A 1 108 ? -12.128 -4.477 -10.463 1.00 95.69 108 HIS A O 1
ATOM 903 N N . ILE A 1 109 ? -11.995 -5.928 -8.754 1.00 95.44 109 ILE A N 1
ATOM 904 C CA . ILE A 1 109 ? -11.394 -7.013 -9.532 1.00 95.44 109 ILE A CA 1
ATOM 905 C C . ILE A 1 109 ? -12.496 -8.011 -9.874 1.00 95.44 109 ILE A C 1
ATOM 907 O O . ILE A 1 109 ? -12.962 -8.737 -9.006 1.00 95.44 109 ILE A O 1
ATOM 911 N N . GLU A 1 110 ? -12.895 -8.048 -11.142 1.00 94.50 110 GLU A N 1
ATOM 912 C CA . GLU A 1 110 ? -13.995 -8.905 -11.620 1.00 94.50 110 GLU A CA 1
ATOM 913 C C . GLU A 1 110 ? -13.517 -10.164 -12.355 1.00 94.50 110 GLU A C 1
ATOM 915 O O . GLU A 1 110 ? -14.313 -11.047 -12.660 1.00 94.50 110 GLU A O 1
ATOM 920 N N . LYS A 1 111 ? -12.226 -10.234 -12.705 1.00 96.31 111 LYS A N 1
ATOM 921 C CA . LYS A 1 111 ? -11.657 -11.298 -13.544 1.00 96.31 111 LYS A CA 1
ATOM 922 C C . LYS A 1 111 ? -10.409 -11.884 -12.905 1.00 96.31 111 LYS A C 1
ATOM 924 O O . LYS A 1 111 ? -9.510 -11.134 -12.524 1.00 96.31 111 LYS A O 1
ATOM 929 N N . ASP A 1 112 ? -10.290 -13.205 -12.936 1.00 94.94 112 ASP A N 1
ATOM 930 C CA . ASP A 1 112 ? -9.128 -13.928 -12.404 1.00 94.94 112 ASP A CA 1
ATOM 931 C C . ASP A 1 112 ? -7.816 -13.500 -13.067 1.00 94.94 112 ASP A C 1
ATOM 933 O O . ASP A 1 112 ? -6.805 -13.323 -12.397 1.00 94.94 112 ASP A O 1
ATOM 937 N N . ALA A 1 113 ? -7.830 -13.228 -14.375 1.00 94.81 113 ALA A N 1
ATOM 938 C CA . ALA A 1 113 ? -6.647 -12.722 -15.072 1.00 94.81 113 ALA A CA 1
ATOM 939 C C . ALA A 1 113 ? -6.150 -11.384 -14.489 1.00 94.81 113 ALA A C 1
ATOM 941 O O . ALA A 1 113 ? -4.945 -11.161 -14.379 1.00 94.81 113 ALA A O 1
ATOM 942 N N . HIS A 1 114 ? -7.070 -10.503 -14.078 1.00 93.50 114 HIS A N 1
ATOM 943 C CA . HIS A 1 114 ? -6.710 -9.252 -13.413 1.00 93.50 114 HIS A CA 1
ATOM 944 C C . HIS A 1 114 ? -6.182 -9.527 -11.999 1.00 93.50 114 HIS A C 1
ATOM 946 O O . HIS A 1 114 ? -5.162 -8.959 -11.615 1.00 93.50 114 HIS A O 1
ATOM 952 N N . LEU A 1 115 ? -6.816 -10.452 -11.270 1.00 93.88 115 LEU A N 1
ATOM 953 C CA . LEU A 1 115 ? -6.371 -10.897 -9.949 1.00 93.88 115 LEU A CA 1
ATOM 954 C C . LEU A 1 115 ? -4.937 -11.447 -9.973 1.00 93.88 115 LEU A C 1
ATOM 956 O O . LEU A 1 115 ? -4.146 -11.110 -9.102 1.00 93.88 115 LEU A O 1
ATOM 960 N N . MET A 1 116 ? -4.589 -12.254 -10.978 1.00 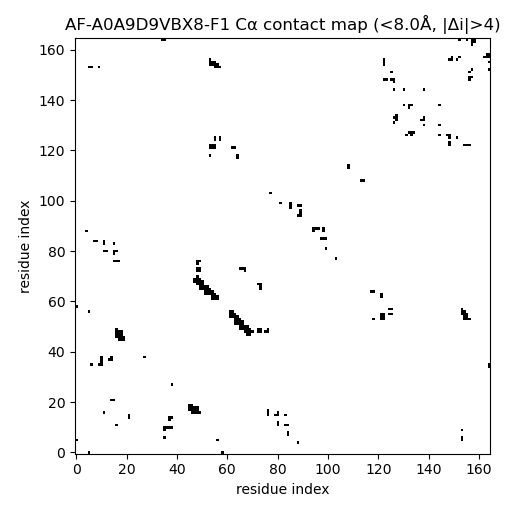93.88 116 MET A N 1
ATOM 961 C CA . MET A 1 116 ? -3.253 -12.842 -11.126 1.00 93.88 116 MET A CA 1
ATOM 962 C C . MET A 1 116 ? -2.184 -11.809 -11.490 1.00 93.88 116 MET A C 1
ATOM 964 O O . MET A 1 116 ? -1.037 -11.921 -11.064 1.00 93.88 116 MET A O 1
ATOM 968 N N . TYR A 1 117 ? -2.544 -10.804 -12.288 1.00 94.31 117 TYR A N 1
ATOM 969 C CA . TYR A 1 117 ? -1.609 -9.773 -12.730 1.00 94.31 117 TYR A CA 1
ATOM 970 C C . TYR A 1 117 ? -1.338 -8.712 -11.653 1.00 94.31 117 TYR A C 1
ATOM 972 O O . TYR A 1 117 ? -0.234 -8.168 -11.574 1.00 94.31 117 TYR A O 1
ATOM 980 N N . LEU A 1 118 ? -2.333 -8.396 -10.822 1.00 95.56 118 LEU A N 1
ATOM 981 C CA . LEU A 1 118 ? -2.274 -7.243 -9.927 1.00 95.56 118 LEU A CA 1
ATOM 982 C C . LEU A 1 118 ? -1.156 -7.307 -8.866 1.00 95.56 118 LEU A C 1
ATOM 984 O O . LEU A 1 118 ? -0.502 -6.280 -8.685 1.00 95.56 118 LEU A O 1
ATOM 988 N N . PRO A 1 119 ? -0.859 -8.448 -8.208 1.00 95.44 119 PRO A N 1
ATOM 989 C CA . PRO A 1 119 ? 0.283 -8.550 -7.302 1.00 95.44 119 PRO A CA 1
ATOM 990 C C . PRO A 1 119 ? 1.598 -8.182 -7.991 1.00 95.44 119 PRO A C 1
ATOM 992 O O . PRO A 1 119 ? 2.346 -7.360 -7.471 1.00 95.44 119 PRO A O 1
ATOM 995 N N . ILE A 1 120 ? 1.823 -8.687 -9.213 1.00 94.69 120 ILE A N 1
ATOM 996 C CA . ILE A 1 120 ? 3.019 -8.375 -10.010 1.00 94.69 120 ILE A CA 1
ATOM 997 C C . ILE A 1 120 ? 3.094 -6.870 -10.255 1.00 94.69 120 ILE A C 1
ATOM 999 O O . ILE A 1 120 ? 4.125 -6.255 -10.000 1.00 94.69 120 ILE A O 1
ATOM 1003 N N . TYR A 1 121 ? 1.993 -6.259 -10.702 1.00 96.25 121 TYR A N 1
ATOM 1004 C CA . TYR A 1 121 ? 1.938 -4.816 -10.910 1.00 96.25 121 TYR A CA 1
ATOM 1005 C C . TYR A 1 121 ? 2.269 -4.044 -9.626 1.00 96.25 121 TYR A C 1
ATOM 1007 O O . TYR A 1 121 ? 3.098 -3.138 -9.664 1.00 96.25 121 TYR A O 1
ATOM 1015 N N . ILE A 1 122 ? 1.656 -4.411 -8.494 1.00 97.50 122 ILE A N 1
ATOM 1016 C CA . ILE A 1 122 ? 1.872 -3.778 -7.186 1.00 97.50 122 ILE A CA 1
ATOM 1017 C C . ILE A 1 122 ? 3.340 -3.867 -6.784 1.00 97.50 122 ILE A C 1
ATOM 1019 O O . ILE A 1 122 ? 3.952 -2.828 -6.542 1.00 97.50 122 ILE A O 1
ATOM 1023 N N . HIS A 1 123 ? 3.911 -5.071 -6.768 1.00 97.44 123 HIS A N 1
ATOM 1024 C CA . HIS A 1 123 ? 5.294 -5.309 -6.361 1.00 97.44 123 HIS A CA 1
ATOM 1025 C C . HIS A 1 123 ? 6.317 -4.734 -7.329 1.00 97.44 123 HIS A C 1
ATOM 1027 O O . HIS A 1 123 ? 7.436 -4.481 -6.911 1.00 97.44 123 HIS A O 1
ATOM 1033 N N . PHE A 1 124 ? 5.965 -4.507 -8.597 1.00 96.56 124 PHE A N 1
ATOM 1034 C CA . PHE A 1 124 ? 6.876 -3.920 -9.582 1.00 96.56 124 PHE A CA 1
ATOM 1035 C C . PHE A 1 124 ? 6.856 -2.386 -9.568 1.00 96.56 124 PHE A C 1
ATOM 1037 O O . PHE A 1 124 ? 7.757 -1.785 -10.143 1.00 96.56 124 PHE A O 1
ATOM 1044 N N . ASN A 1 125 ? 5.910 -1.723 -8.882 1.00 97.31 125 ASN A N 1
ATOM 1045 C CA . ASN A 1 125 ? 5.907 -0.253 -8.759 1.00 97.31 125 ASN A CA 1
ATOM 1046 C C . ASN A 1 125 ? 7.256 0.349 -8.314 1.00 97.31 125 ASN A C 1
ATOM 1048 O O . ASN A 1 125 ? 7.662 1.337 -8.925 1.00 97.31 125 ASN A O 1
ATOM 1052 N N . PRO A 1 126 ? 8.001 -0.229 -7.348 1.00 97.19 126 PRO A N 1
ATOM 1053 C CA . PRO A 1 126 ? 9.321 0.261 -6.952 1.00 97.19 126 PRO A CA 1
ATOM 1054 C C . PRO A 1 126 ? 10.334 0.322 -8.096 1.00 97.19 126 PRO A C 1
ATOM 1056 O O . PRO A 1 126 ? 11.259 1.133 -8.042 1.00 97.19 126 PRO A O 1
ATOM 1059 N N . LEU A 1 127 ? 10.171 -0.484 -9.155 1.00 97.00 127 LEU A N 1
ATOM 1060 C CA . LEU A 1 127 ? 11.030 -0.411 -10.339 1.00 97.00 127 LEU A CA 1
ATOM 1061 C C . LEU A 1 127 ? 10.978 0.965 -11.009 1.00 97.00 127 LEU A C 1
ATOM 1063 O O . LEU A 1 127 ? 11.916 1.304 -11.720 1.00 97.00 127 LEU A O 1
ATOM 1067 N N . ASP A 1 128 ? 9.959 1.793 -10.758 1.00 95.81 128 ASP A N 1
ATOM 1068 C CA . ASP A 1 128 ? 9.933 3.185 -11.227 1.00 95.81 128 ASP A CA 1
ATOM 1069 C C . ASP A 1 128 ? 11.149 4.001 -10.757 1.00 95.81 128 ASP A C 1
ATOM 1071 O O . ASP A 1 128 ? 11.537 4.949 -11.438 1.00 95.81 128 ASP A O 1
ATOM 1075 N N . PHE A 1 129 ? 11.775 3.639 -9.631 1.00 94.31 129 PHE A N 1
ATOM 1076 C CA . PHE A 1 129 ? 12.928 4.364 -9.094 1.00 94.31 129 PHE A CA 1
ATOM 1077 C C . PHE A 1 129 ? 14.234 4.081 -9.842 1.00 94.31 129 PHE A C 1
ATOM 1079 O O . PHE A 1 129 ? 15.049 4.988 -10.000 1.00 94.31 129 PHE A O 1
ATOM 1086 N N . GLN A 1 130 ? 14.455 2.837 -10.283 1.00 93.88 130 GLN A N 1
ATOM 1087 C CA . GLN A 1 130 ? 15.743 2.406 -10.857 1.00 93.88 130 GLN A CA 1
ATOM 1088 C C . GLN A 1 130 ? 15.648 1.851 -12.284 1.00 93.88 130 GLN A C 1
ATOM 1090 O O . GLN A 1 130 ? 16.632 1.887 -13.020 1.00 93.88 130 GLN A O 1
ATOM 1095 N N . PHE A 1 131 ? 14.478 1.363 -12.692 1.00 95.62 131 PHE A N 1
ATOM 1096 C CA . PHE A 1 131 ? 14.236 0.688 -13.970 1.00 95.62 131 PHE A CA 1
ATOM 1097 C C . PHE A 1 131 ? 12.963 1.200 -14.673 1.00 95.62 131 PHE A C 1
ATOM 1099 O O . PHE A 1 131 ? 12.159 0.380 -15.121 1.00 95.62 131 PHE A O 1
ATOM 1106 N N . PRO A 1 132 ? 12.726 2.523 -14.799 1.00 94.25 132 PRO A N 1
ATOM 1107 C CA . PRO A 1 132 ? 11.458 3.092 -15.284 1.00 94.25 132 PRO A CA 1
ATOM 1108 C C . PRO A 1 132 ? 11.046 2.627 -16.693 1.00 94.25 132 PRO A C 1
ATOM 1110 O O . PRO A 1 132 ? 9.885 2.758 -17.090 1.00 94.25 132 PRO A O 1
ATOM 1113 N N . GLU A 1 133 ? 11.967 2.056 -17.474 1.00 93.75 133 GLU A N 1
ATOM 1114 C CA . GLU A 1 133 ? 11.662 1.407 -18.746 1.00 93.75 133 GLU A CA 1
ATOM 1115 C C . GLU A 1 133 ? 10.689 0.220 -18.632 1.00 93.75 133 GLU A C 1
ATOM 1117 O O . GLU A 1 133 ? 10.058 -0.128 -19.637 1.00 93.75 133 GLU A O 1
ATOM 1122 N N . TRP A 1 134 ? 10.521 -0.368 -17.439 1.00 94.62 134 TRP A N 1
ATOM 1123 C CA . TRP A 1 134 ? 9.658 -1.531 -17.212 1.00 94.62 134 TRP A CA 1
ATOM 1124 C C . TRP A 1 134 ? 8.203 -1.249 -17.596 1.00 94.62 134 TRP A C 1
ATOM 1126 O O . TRP A 1 134 ? 7.524 -2.116 -18.147 1.00 94.62 134 TRP A O 1
ATOM 1136 N N . ARG A 1 135 ? 7.754 0.004 -17.431 1.00 93.94 135 ARG A N 1
ATOM 1137 C CA . ARG A 1 135 ? 6.430 0.489 -17.856 1.00 93.94 135 ARG A CA 1
ATOM 1138 C C . ARG A 1 135 ? 6.206 0.374 -19.365 1.00 93.94 135 ARG A C 1
ATOM 1140 O O . ARG A 1 135 ? 5.069 0.319 -19.817 1.00 93.94 135 ARG A O 1
ATOM 1147 N N . LYS A 1 136 ? 7.285 0.331 -20.151 1.00 94.12 136 LYS A N 1
ATOM 1148 C CA . LYS A 1 136 ? 7.270 0.143 -21.612 1.00 94.12 136 LYS A CA 1
ATOM 1149 C C . LYS A 1 136 ? 7.467 -1.325 -22.008 1.00 94.12 136 LYS A C 1
ATOM 1151 O O . LYS A 1 136 ? 7.744 -1.598 -23.175 1.00 94.12 136 LYS A O 1
ATOM 1156 N N . GLY A 1 137 ? 7.395 -2.254 -21.051 1.00 90.38 137 GLY A N 1
ATOM 1157 C CA . GLY A 1 137 ? 7.627 -3.683 -21.273 1.00 90.38 137 GLY A CA 1
ATOM 1158 C C . GLY A 1 137 ? 9.085 -4.027 -21.586 1.00 90.38 137 GLY A C 1
ATOM 1159 O O . GLY A 1 137 ? 9.353 -5.042 -22.222 1.00 90.38 137 GLY A O 1
ATOM 1160 N N . LYS A 1 138 ? 10.037 -3.172 -21.195 1.00 91.19 138 LYS A N 1
ATOM 1161 C CA . LYS A 1 138 ? 11.471 -3.384 -21.424 1.00 91.19 138 LYS A CA 1
ATOM 1162 C C . LYS A 1 138 ? 12.174 -3.434 -20.081 1.00 91.19 138 LYS A C 1
ATOM 1164 O O . LYS A 1 138 ? 11.941 -2.560 -19.269 1.00 91.19 138 LYS A O 1
ATOM 1169 N N . ILE A 1 139 ? 13.053 -4.404 -19.858 1.00 90.50 139 ILE A N 1
ATOM 1170 C CA . ILE A 1 139 ? 13.993 -4.397 -18.731 1.00 90.50 139 ILE A CA 1
ATOM 1171 C C . ILE A 1 139 ? 15.326 -4.889 -19.281 1.00 90.50 139 ILE A C 1
ATOM 1173 O O . ILE A 1 139 ? 15.419 -6.022 -19.748 1.00 90.50 139 ILE A O 1
ATOM 1177 N N . LYS A 1 140 ? 16.357 -4.033 -19.271 1.00 86.19 140 LYS A N 1
ATOM 1178 C CA . LYS A 1 140 ? 17.668 -4.399 -19.840 1.00 86.19 140 LYS A CA 1
ATOM 1179 C C . LYS A 1 140 ? 18.374 -5.473 -19.015 1.00 86.19 140 LYS A C 1
ATOM 1181 O O . LYS A 1 140 ? 19.028 -6.345 -19.574 1.00 86.19 140 LYS A O 1
ATOM 1186 N N . ASN A 1 141 ? 18.261 -5.388 -17.691 1.00 92.69 141 ASN A N 1
ATOM 1187 C CA . ASN A 1 141 ? 18.873 -6.328 -16.761 1.00 92.69 141 ASN A CA 1
ATOM 1188 C C . ASN A 1 141 ? 17.823 -6.827 -15.764 1.00 92.69 141 ASN A C 1
ATOM 1190 O O . ASN A 1 141 ? 17.651 -6.264 -14.685 1.00 92.69 141 ASN A O 1
ATOM 1194 N N . SER A 1 142 ? 17.107 -7.882 -16.153 1.00 92.75 142 SER A N 1
ATOM 1195 C CA . SER A 1 142 ? 16.052 -8.491 -15.337 1.00 92.75 142 SER A CA 1
ATOM 1196 C C . SER A 1 142 ? 16.571 -9.007 -13.998 1.00 92.75 142 SER A C 1
ATOM 1198 O O . SER A 1 142 ? 15.885 -8.870 -12.991 1.00 92.75 142 SER A O 1
ATOM 1200 N N . LYS A 1 143 ? 17.804 -9.527 -13.958 1.00 95.31 143 LYS A N 1
ATOM 1201 C CA . LYS A 1 143 ? 18.426 -10.013 -12.722 1.00 95.31 143 LYS A CA 1
ATOM 1202 C C . LYS A 1 143 ? 18.564 -8.897 -11.685 1.00 95.31 143 LYS A C 1
ATOM 1204 O O . LYS A 1 143 ? 18.126 -9.078 -10.556 1.00 95.31 143 LYS A O 1
ATOM 1209 N N . LYS A 1 144 ? 19.100 -7.738 -12.083 1.00 95.88 144 LYS A N 1
ATOM 1210 C CA . LYS A 1 144 ? 19.229 -6.578 -11.185 1.00 95.88 144 LYS A CA 1
ATOM 1211 C C . LYS A 1 144 ? 17.878 -6.018 -10.744 1.00 95.88 144 LYS A C 1
ATOM 1213 O O . LYS A 1 144 ? 17.747 -5.592 -9.606 1.00 95.88 144 LYS A O 1
ATOM 1218 N N . ALA A 1 145 ? 16.878 -6.025 -11.626 1.00 95.94 145 ALA A N 1
ATOM 1219 C CA . ALA A 1 145 ? 15.532 -5.583 -11.270 1.00 95.94 145 ALA A CA 1
ATOM 1220 C C . ALA A 1 145 ? 14.916 -6.476 -10.179 1.00 95.94 145 ALA A C 1
ATOM 1222 O O . ALA A 1 145 ? 14.378 -5.968 -9.203 1.00 95.94 145 ALA A O 1
ATOM 1223 N N . ILE A 1 146 ? 15.044 -7.799 -10.316 1.00 94.88 146 ILE A N 1
ATOM 1224 C CA . ILE A 1 146 ? 14.549 -8.766 -9.326 1.00 94.88 146 ILE A CA 1
ATOM 1225 C C . ILE A 1 146 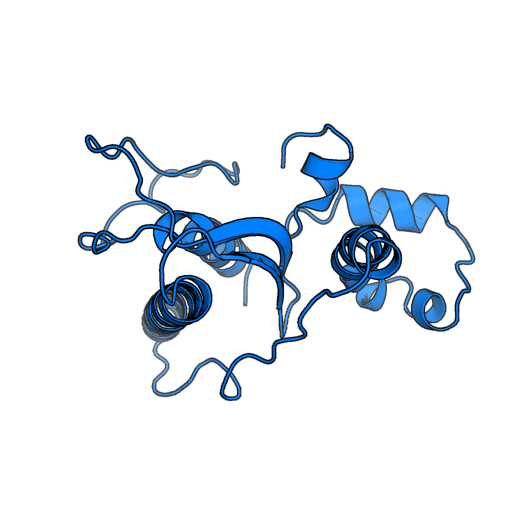? 15.305 -8.643 -7.997 1.00 94.88 146 ILE A C 1
ATOM 1227 O O . ILE A 1 146 ? 14.677 -8.684 -6.944 1.00 94.88 146 ILE A O 1
ATOM 1231 N N . GLU A 1 147 ? 16.628 -8.473 -8.040 1.00 95.50 147 GLU A N 1
ATOM 1232 C CA . GLU A 1 147 ? 17.461 -8.245 -6.851 1.00 95.50 147 GLU A CA 1
ATOM 1233 C C . GLU A 1 147 ? 17.007 -6.990 -6.096 1.00 95.50 147 GLU A C 1
ATOM 1235 O O . GLU A 1 147 ? 16.702 -7.063 -4.910 1.00 95.50 147 GLU A O 1
ATOM 1240 N N . PHE A 1 148 ? 16.816 -5.877 -6.809 1.00 96.38 148 PHE A N 1
ATOM 1241 C CA . PHE A 1 148 ? 16.295 -4.645 -6.223 1.00 96.38 148 PHE A CA 1
ATOM 1242 C C . PHE A 1 148 ? 14.903 -4.822 -5.593 1.00 96.38 148 PHE A C 1
ATOM 1244 O O . PHE A 1 148 ? 14.653 -4.303 -4.507 1.00 96.38 148 PHE A O 1
ATOM 1251 N N . LEU A 1 149 ? 13.994 -5.566 -6.235 1.00 96.06 149 LEU A N 1
ATOM 1252 C CA . LEU A 1 149 ? 12.684 -5.868 -5.643 1.00 96.06 149 LEU A CA 1
ATOM 1253 C C . LEU A 1 149 ? 12.807 -6.703 -4.364 1.00 96.06 149 LEU A C 1
ATOM 1255 O O . LEU A 1 149 ? 12.072 -6.457 -3.411 1.00 96.06 149 LEU A O 1
ATOM 1259 N N . GLY A 1 150 ? 13.752 -7.647 -4.324 1.00 95.12 150 GLY A N 1
ATOM 1260 C CA . GLY A 1 150 ? 14.066 -8.434 -3.129 1.00 95.12 150 GLY A CA 1
ATOM 1261 C C . GLY A 1 150 ? 14.621 -7.595 -1.976 1.00 95.12 150 GLY A C 1
ATOM 1262 O O . GLY A 1 150 ? 14.387 -7.920 -0.819 1.00 95.12 150 GLY A O 1
ATOM 1263 N N . GLU A 1 151 ? 15.293 -6.483 -2.271 1.00 94.00 151 GLU A N 1
ATOM 1264 C CA . GLU A 1 151 ? 15.794 -5.540 -1.263 1.00 94.00 151 GLU A CA 1
ATOM 1265 C C . GLU A 1 151 ? 14.748 -4.490 -0.844 1.00 94.00 151 GLU A C 1
ATOM 1267 O O . GLU A 1 151 ? 14.902 -3.815 0.180 1.00 94.00 151 GLU A O 1
ATOM 1272 N N . TYR A 1 152 ? 13.659 -4.336 -1.607 1.00 95.38 152 TYR A N 1
ATOM 1273 C CA . TYR A 1 152 ? 12.616 -3.344 -1.351 1.00 95.38 152 TYR A CA 1
ATOM 1274 C C . TYR A 1 152 ? 11.604 -3.811 -0.289 1.00 95.38 152 TYR A C 1
ATOM 1276 O O . TYR A 1 152 ? 10.447 -4.145 -0.562 1.00 95.38 152 TYR A O 1
ATOM 1284 N N . ARG A 1 153 ? 12.049 -3.751 0.967 1.00 93.31 153 ARG A N 1
ATOM 1285 C CA . ARG A 1 153 ? 11.313 -4.092 2.206 1.00 93.31 153 ARG A CA 1
ATOM 1286 C C . ARG A 1 153 ? 10.003 -3.334 2.445 1.00 93.31 153 ARG A C 1
ATOM 1288 O O . ARG A 1 153 ? 9.154 -3.771 3.215 1.00 93.31 153 ARG A O 1
ATOM 1295 N N . TRP A 1 154 ? 9.756 -2.237 1.733 1.00 95.75 154 TRP A N 1
ATOM 1296 C CA . TRP A 1 154 ? 8.495 -1.487 1.842 1.00 95.75 154 TRP A CA 1
ATOM 1297 C C . TRP A 1 154 ? 7.355 -2.090 1.008 1.00 95.75 154 TRP A C 1
ATOM 1299 O O . TRP A 1 154 ? 6.357 -1.428 0.718 1.00 95.75 154 TRP A O 1
ATOM 1309 N N . SER A 1 155 ? 7.489 -3.355 0.615 1.00 96.25 155 SER A N 1
ATOM 1310 C CA . SER A 1 155 ? 6.491 -4.111 -0.130 1.00 96.25 155 SER A CA 1
ATOM 1311 C C . SER A 1 155 ? 6.396 -5.546 0.377 1.00 96.25 155 SER A C 1
ATOM 1313 O O . SER A 1 155 ? 7.374 -6.115 0.841 1.00 96.25 155 SER A O 1
ATOM 1315 N N . SER A 1 156 ? 5.232 -6.160 0.199 1.00 96.00 156 SER A N 1
ATOM 1316 C CA . SER A 1 156 ? 5.001 -7.599 0.455 1.00 96.00 156 SER A CA 1
ATOM 1317 C C . SER A 1 156 ? 5.675 -8.551 -0.552 1.00 96.00 156 SER A C 1
ATOM 1319 O O . SER A 1 156 ? 5.347 -9.734 -0.589 1.00 96.00 156 SER A O 1
ATOM 1321 N N . TYR A 1 157 ? 6.571 -8.066 -1.418 1.00 96.19 157 TYR A N 1
ATOM 1322 C CA . TYR A 1 157 ? 7.184 -8.891 -2.464 1.00 96.19 157 TYR A CA 1
ATOM 1323 C C . TYR A 1 157 ? 7.984 -10.067 -1.885 1.00 96.19 157 TYR A C 1
ATOM 1325 O O . TYR A 1 157 ? 7.877 -11.190 -2.378 1.00 96.19 157 TYR A O 1
ATOM 1333 N N . MET A 1 158 ? 8.738 -9.833 -0.806 1.00 92.88 158 MET A N 1
ATOM 1334 C CA . MET A 1 158 ? 9.502 -10.889 -0.137 1.00 92.88 158 MET A CA 1
ATOM 1335 C C . MET A 1 158 ? 8.595 -12.029 0.335 1.00 92.88 158 MET A C 1
ATOM 1337 O O . MET A 1 158 ? 8.870 -13.181 -0.010 1.00 92.88 158 MET A O 1
ATOM 1341 N N . ASP A 1 159 ? 7.466 -11.708 0.976 1.00 91.62 159 ASP A N 1
ATOM 1342 C CA . ASP A 1 159 ? 6.499 -12.703 1.456 1.00 91.62 159 ASP A CA 1
ATOM 1343 C C . ASP A 1 159 ? 5.969 -13.575 0.300 1.00 91.62 159 ASP A C 1
ATOM 1345 O O . ASP A 1 159 ? 5.850 -14.794 0.431 1.00 91.62 159 ASP A O 1
ATOM 1349 N N . TYR A 1 160 ? 5.739 -12.975 -0.876 1.00 90.94 160 TYR A N 1
ATOM 1350 C CA . TYR A 1 160 ? 5.316 -13.681 -2.096 1.00 90.94 160 TYR A CA 1
ATOM 1351 C C . TYR A 1 160 ? 6.382 -14.606 -2.682 1.00 90.94 160 TYR A C 1
ATOM 1353 O O . TYR A 1 160 ? 6.055 -15.577 -3.364 1.00 90.94 160 TYR A O 1
ATOM 1361 N N . THR A 1 161 ? 7.655 -14.315 -2.428 1.00 91.25 161 THR A N 1
ATOM 1362 C CA . THR A 1 161 ? 8.781 -15.158 -2.853 1.00 91.25 161 THR A CA 1
ATOM 1363 C C . THR A 1 161 ? 9.204 -16.169 -1.783 1.00 91.25 161 THR A C 1
ATOM 1365 O O . THR A 1 161 ? 10.190 -16.881 -1.970 1.00 91.25 161 THR A O 1
ATOM 1368 N N . GLY A 1 162 ? 8.453 -16.268 -0.678 1.00 88.75 162 GLY A N 1
ATOM 1369 C CA . GLY A 1 162 ? 8.724 -17.188 0.428 1.00 88.75 162 GLY A CA 1
ATOM 1370 C C . GLY A 1 162 ? 9.801 -16.702 1.402 1.00 88.75 162 GLY A C 1
ATOM 1371 O O . GLY A 1 162 ? 10.282 -17.487 2.218 1.00 88.75 162 GLY A O 1
ATOM 1372 N N . GLN A 1 163 ? 10.191 -15.430 1.324 1.00 87.62 163 GLN A N 1
ATOM 1373 C CA . GLN A 1 163 ? 11.134 -14.797 2.243 1.00 87.62 163 GLN A CA 1
ATOM 1374 C C . GLN A 1 163 ? 10.362 -13.959 3.260 1.00 87.62 163 GLN A C 1
ATOM 1376 O O . GLN A 1 163 ? 9.401 -13.287 2.906 1.00 87.62 163 GLN A O 1
ATOM 1381 N N . LYS A 1 164 ? 10.767 -13.992 4.531 1.00 79.19 164 LYS A N 1
ATOM 1382 C CA . LYS A 1 164 ? 10.130 -13.161 5.556 1.00 79.19 164 LYS A CA 1
ATOM 1383 C C . LYS A 1 164 ? 10.582 -11.710 5.375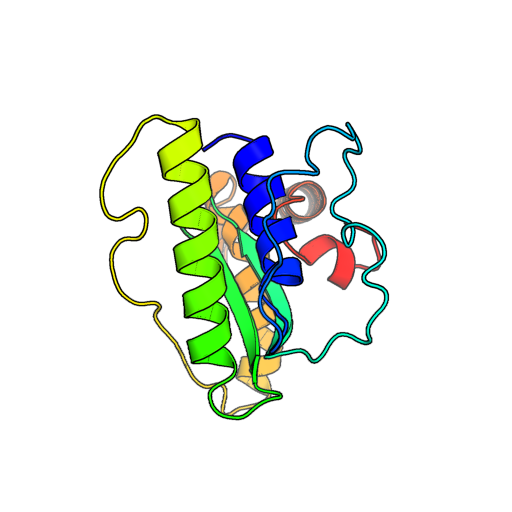 1.00 79.19 164 LYS A C 1
ATOM 1385 O O . LYS A 1 164 ? 11.787 -11.460 5.403 1.00 79.19 164 LYS A O 1
ATOM 1390 N N . ASN A 1 165 ? 9.623 -10.806 5.196 1.00 71.94 165 ASN A N 1
ATOM 1391 C CA . ASN A 1 165 ? 9.843 -9.357 5.205 1.00 71.94 165 ASN A CA 1
ATOM 1392 C C . ASN A 1 165 ? 10.076 -8.810 6.626 1.00 71.94 165 ASN A C 1
ATOM 1394 O O . ASN A 1 165 ? 9.456 -9.339 7.581 1.00 71.94 165 ASN A O 1
#

pLDDT: mean 87.55, std 16.0, range [41.72, 97.94]

Radius of gyration: 16.72 Å; Cα contacts (8 Å, |Δi|>4): 167; chains: 1; bounding box: 39×38×46 Å

Foldseek 3Di:
DDVVLLLVLLQLLVQLQAPDDRDDPPDDPVDPDPASDHDDDDVDDGDGQWDWPKKADDPQDIDTDIGGPDDCSVVSSCVSSLVVSQVVVCVVVVHDDHPDPDDDDDDDDDDVVCVVCVRVVRLLVVCCVPQVCVVVVDGPDVPVSVVVSCVRPSICVCVVVVHRD

Nearest PDB structures (foldseek):
  8f1e-assembly1_A  TM=2.203E-01  e=6.926E+00  Saccharomyces cerevisiae S288C

Solvent-accessible surface area (backbone atoms only — not comparable to full-atom values): 10272 Å² total; per-residue (Å²): 134,58,69,66,55,52,53,48,51,58,49,36,60,59,65,34,36,31,72,65,81,76,74,80,78,89,69,83,76,84,64,89,64,95,64,77,61,89,80,74,89,66,94,61,86,82,48,48,15,45,46,81,77,38,38,24,58,56,97,88,51,70,48,77,41,70,43,67,71,38,89,67,12,55,63,53,30,52,48,43,34,52,53,52,51,37,53,51,52,23,65,75,69,76,49,80,82,80,77,66,100,66,81,86,85,86,80,87,82,90,44,68,72,56,59,67,47,45,56,57,55,44,50,48,52,68,37,58,79,84,44,56,52,46,86,76,78,40,68,96,53,58,68,61,54,53,52,52,43,66,67,44,72,59,28,47,47,30,54,76,72,76,37,88,88

Mean predicted aligned error: 6.49 Å

Sequence (165 aa):
MDDEDRIRFIHDLYEFNDLNPVLNLGLSLKNKSNEVGLPYFRKNKRENLVEILAFCMMDNHFHLMIRSVSENGITEFMRKLGTGYTNYFNKKYERNGALFQGKFKSVHIEKDAHLMYLPIYIHFNPLDFQFPEWRKGKIKNSKKAIEFLGEYRWSSYMDYTGQKN